Protein AF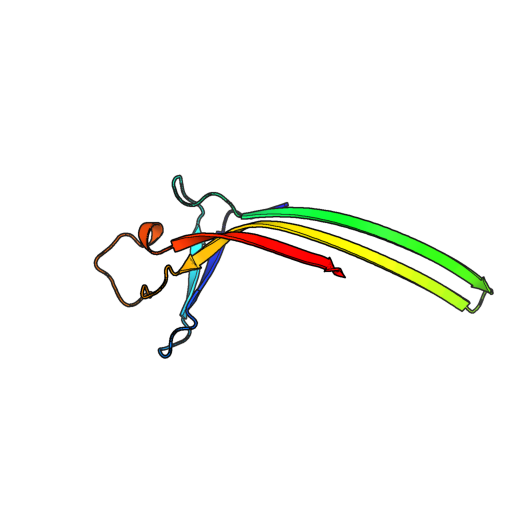-A0A3B9ZQI6-F1 (afdb_monomer_lite)

Secondary structure (DSSP, 8-state):
-EESEEEEE--SSS---EEEEE--SSSPPEEEEEEEEEEEEESSSS-EEEEEEEEEEEEEEEEEPTT--TT-TTS-GGGGEEEEEEEEE-

Foldseek 3Di:
DWAQKAWEFDPPPDPGDIDIDGADPLQGIKDKDKDKDKDWDDPDPPDIDMDMKMKMKIWSHKYFDPPDDPPPPPDDVSVRMDGDMDMDID

Sequence (90 aa):
MTQAIHLLSNGNVGLPTDIWVPSTKIIQPETSDIFSAGLKKTISPQLKASVEAYYKRLNHVVSFTEGDGIMDVNQNWEHKITSGKGRAMG

Structure (mmCIF, N/CA/C/O backbone):
data_AF-A0A3B9ZQI6-F1
#
_entry.id   AF-A0A3B9ZQI6-F1
#
loop_
_atom_site.group_PDB
_atom_site.id
_atom_site.type_symbol
_atom_site.label_atom_id
_atom_site.label_alt_id
_atom_site.label_comp_id
_atom_site.label_asym_id
_atom_site.label_entity_id
_atom_site.label_seq_id
_atom_site.pdbx_PDB_ins_code
_atom_site.Cartn_x
_atom_site.Cartn_y
_atom_site.Cartn_z
_atom_site.occupancy
_atom_site.B_iso_or_equiv
_atom_site.auth_seq_id
_atom_site.auth_comp_id
_atom_site.auth_asym_id
_atom_site.auth_atom_id
_atom_site.pdbx_PDB_model_num
ATOM 1 N N . MET A 1 1 ? 0.915 6.455 3.147 1.00 88.56 1 MET A N 1
ATOM 2 C CA . MET A 1 1 ? 2.230 5.781 3.053 1.00 88.56 1 MET A CA 1
ATOM 3 C C . MET A 1 1 ? 2.663 5.761 1.600 1.00 88.56 1 MET A C 1
ATOM 5 O O . MET A 1 1 ? 1.796 5.656 0.742 1.00 88.56 1 MET A O 1
ATOM 9 N N . THR A 1 2 ? 3.962 5.851 1.333 1.00 89.94 2 THR A N 1
ATOM 10 C CA . THR A 1 2 ? 4.523 5.829 -0.025 1.00 89.94 2 THR A CA 1
ATOM 11 C C . THR A 1 2 ? 5.591 4.749 -0.096 1.00 89.94 2 THR A C 1
ATOM 13 O O . THR A 1 2 ? 6.418 4.657 0.808 1.00 89.94 2 THR A O 1
ATOM 16 N N . GLN A 1 3 ? 5.571 3.947 -1.153 1.00 87.06 3 GLN A N 1
ATOM 17 C CA . GLN A 1 3 ? 6.495 2.850 -1.392 1.00 87.06 3 GLN A CA 1
ATOM 18 C C . GLN A 1 3 ? 7.111 3.010 -2.785 1.00 87.06 3 GLN A C 1
ATOM 20 O O . GLN A 1 3 ? 6.403 3.055 -3.786 1.00 87.06 3 GLN A O 1
ATOM 25 N N . ALA A 1 4 ? 8.440 3.114 -2.834 1.00 87.31 4 ALA A N 1
ATOM 26 C CA . ALA A 1 4 ? 9.199 3.363 -4.064 1.00 87.31 4 ALA A CA 1
ATOM 27 C C . ALA A 1 4 ? 9.763 2.083 -4.716 1.00 87.31 4 ALA A C 1
ATOM 29 O O . ALA A 1 4 ? 10.626 2.148 -5.590 1.00 87.31 4 ALA A O 1
ATOM 30 N N . ILE A 1 5 ? 9.337 0.913 -4.238 1.00 86.69 5 ILE A N 1
ATOM 31 C CA . ILE A 1 5 ? 9.718 -0.393 -4.777 1.00 86.69 5 ILE A CA 1
ATOM 32 C C . ILE A 1 5 ? 8.430 -1.153 -5.052 1.00 86.69 5 ILE A C 1
ATOM 34 O O . ILE A 1 5 ? 7.590 -1.286 -4.164 1.00 86.69 5 ILE A O 1
ATOM 38 N N . HIS A 1 6 ? 8.293 -1.678 -6.257 1.00 85.50 6 HIS A N 1
ATOM 39 C CA . HIS A 1 6 ? 7.142 -2.459 -6.664 1.00 85.50 6 HIS A CA 1
ATOM 40 C C . HIS A 1 6 ? 7.492 -3.943 -6.734 1.00 85.50 6 HIS A C 1
ATOM 42 O O . HIS A 1 6 ? 8.597 -4.304 -7.143 1.00 85.50 6 HIS A O 1
ATOM 48 N N . LEU A 1 7 ? 6.535 -4.792 -6.363 1.00 84.94 7 LEU A N 1
ATOM 49 C CA . LEU A 1 7 ? 6.590 -6.231 -6.594 1.00 84.94 7 LEU A CA 1
ATOM 50 C C . LEU A 1 7 ? 5.731 -6.550 -7.813 1.00 84.94 7 LEU A C 1
ATOM 52 O O . LEU A 1 7 ? 4.519 -6.344 -7.786 1.00 84.94 7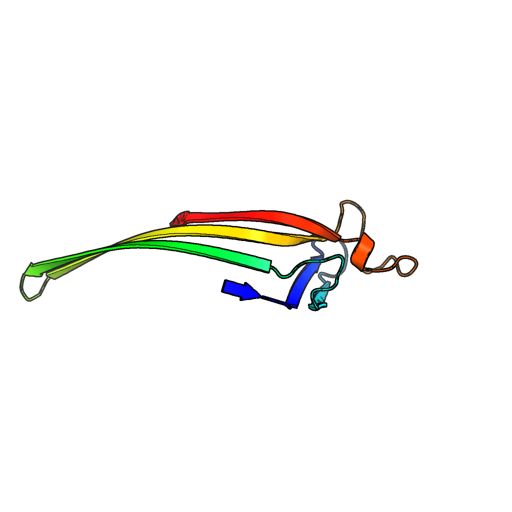 LEU A O 1
ATOM 56 N N . LEU A 1 8 ? 6.353 -7.053 -8.871 1.00 79.88 8 LEU A N 1
ATOM 57 C CA . LEU A 1 8 ? 5.644 -7.545 -10.043 1.00 79.88 8 LEU A CA 1
ATOM 58 C C . LEU A 1 8 ? 5.580 -9.059 -9.959 1.00 79.88 8 LEU A C 1
ATOM 60 O O . LEU A 1 8 ? 6.612 -9.723 -10.052 1.00 79.88 8 LEU A O 1
ATOM 64 N N . SER A 1 9 ? 4.369 -9.583 -9.796 1.00 73.00 9 SER A N 1
ATOM 65 C CA . SER A 1 9 ? 4.111 -11.018 -9.813 1.00 73.00 9 SER A CA 1
ATOM 66 C C . SER A 1 9 ? 3.495 -11.409 -11.150 1.00 73.00 9 SER A C 1
ATOM 68 O O . SER A 1 9 ? 2.499 -10.823 -11.581 1.00 73.00 9 SER A O 1
ATOM 70 N N . ASN A 1 10 ? 4.113 -12.369 -11.835 1.00 69.06 10 ASN A N 1
ATOM 71 C CA . ASN A 1 10 ? 3.604 -12.904 -13.092 1.00 69.06 10 ASN A CA 1
ATOM 72 C C . ASN A 1 10 ? 2.763 -14.161 -12.820 1.00 69.06 10 ASN A C 1
ATOM 74 O O . ASN A 1 10 ? 3.309 -15.204 -12.470 1.00 69.06 10 ASN A O 1
ATOM 78 N N . GLY A 1 11 ? 1.444 -14.057 -13.000 1.00 60.22 11 GLY A N 1
ATOM 79 C CA . GLY A 1 11 ? 0.491 -15.162 -12.821 1.00 60.22 11 GLY A CA 1
ATOM 80 C C . GLY A 1 11 ? 0.204 -15.983 -14.085 1.00 60.22 11 GLY A C 1
ATOM 81 O O . GLY A 1 11 ? -0.707 -16.808 -14.072 1.00 60.22 11 GLY A O 1
ATOM 82 N N . ASN A 1 12 ? 0.920 -15.744 -15.190 1.00 59.47 12 ASN A N 1
ATOM 83 C CA . ASN A 1 12 ? 0.758 -16.525 -16.418 1.00 59.47 12 ASN A CA 1
ATOM 84 C C . ASN A 1 12 ? 1.180 -17.993 -16.216 1.00 59.47 12 ASN A C 1
ATOM 86 O O . ASN A 1 12 ? 1.980 -18.296 -15.339 1.00 59.47 12 ASN A O 1
ATOM 90 N N . VAL A 1 13 ? 0.699 -18.893 -17.087 1.00 57.00 13 VAL A N 1
ATOM 91 C CA . VAL A 1 13 ? 0.865 -20.374 -17.059 1.00 57.00 13 VAL A CA 1
ATOM 92 C C . VAL A 1 13 ? 2.341 -20.862 -17.090 1.00 57.00 13 VAL A C 1
ATOM 94 O O . VAL A 1 13 ? 2.611 -22.060 -17.097 1.00 57.00 13 VAL A O 1
ATOM 97 N N . GLY A 1 14 ? 3.315 -19.948 -17.096 1.00 58.62 14 GLY A N 1
ATOM 98 C CA . GLY A 1 14 ? 4.745 -20.228 -16.947 1.00 58.62 14 GLY A CA 1
ATOM 99 C C . GLY A 1 14 ? 5.224 -20.233 -15.488 1.00 58.62 14 GLY A C 1
ATOM 100 O O . GLY A 1 14 ? 4.439 -20.295 -14.547 1.00 58.62 14 GLY A O 1
ATOM 101 N N . LEU A 1 15 ? 6.546 -20.178 -15.294 1.00 61.00 15 LEU A N 1
ATOM 102 C CA . LEU A 1 15 ? 7.152 -20.066 -13.963 1.00 61.00 15 LEU A CA 1
ATOM 103 C C . LEU A 1 15 ? 6.643 -18.788 -13.263 1.00 61.00 15 LEU A C 1
ATOM 105 O O . LEU A 1 15 ? 6.803 -17.707 -13.839 1.00 61.00 15 LEU A O 1
ATOM 109 N N . PRO A 1 16 ? 6.079 -18.875 -12.042 1.00 58.06 16 PRO A N 1
ATOM 110 C CA . PRO A 1 16 ? 5.728 -17.701 -11.256 1.00 58.06 16 PRO A CA 1
ATOM 111 C C . PRO A 1 16 ? 7.025 -17.008 -10.843 1.00 58.06 16 PRO A C 1
ATOM 113 O O . PRO A 1 16 ? 7.748 -17.458 -9.954 1.00 58.06 16 PRO A O 1
ATOM 116 N N . THR A 1 17 ? 7.370 -15.952 -11.564 1.00 66.81 17 THR A N 1
ATOM 117 C CA . THR A 1 17 ? 8.563 -15.153 -11.303 1.00 66.81 17 THR A CA 1
ATOM 118 C C . THR A 1 17 ? 8.133 -13.822 -10.728 1.00 66.81 17 THR A C 1
ATOM 120 O O . THR A 1 17 ? 7.501 -13.020 -11.420 1.00 66.81 17 THR A O 1
ATOM 123 N N . ASP A 1 18 ? 8.513 -13.604 -9.478 1.00 76.44 18 ASP A N 1
ATOM 124 C CA . ASP A 1 18 ? 8.347 -12.336 -8.791 1.00 76.44 18 ASP A CA 1
ATOM 125 C C . ASP A 1 18 ? 9.625 -11.512 -8.952 1.00 76.44 18 ASP A C 1
ATOM 127 O O . ASP A 1 18 ? 10.723 -11.988 -8.650 1.00 76.44 18 ASP A O 1
ATOM 131 N N . ILE A 1 19 ? 9.495 -10.273 -9.424 1.00 80.25 19 ILE A N 1
ATOM 132 C CA . ILE A 1 19 ? 10.623 -9.343 -9.536 1.00 80.25 19 ILE A CA 1
ATOM 133 C C . ILE A 1 19 ? 10.332 -8.050 -8.783 1.00 80.25 19 ILE A C 1
ATOM 135 O O . ILE A 1 19 ? 9.224 -7.512 -8.823 1.00 80.25 19 ILE A O 1
ATOM 139 N N . TRP A 1 20 ? 11.356 -7.542 -8.102 1.00 84.12 20 TRP A N 1
ATOM 140 C CA . TRP A 1 20 ? 11.315 -6.244 -7.442 1.00 84.12 20 TRP A CA 1
ATOM 141 C C . TRP A 1 20 ? 11.878 -5.186 -8.382 1.00 84.12 20 TRP A C 1
ATOM 143 O O . TRP A 1 20 ? 13.015 -5.311 -8.840 1.00 84.12 20 TRP A O 1
ATOM 153 N N . VAL A 1 21 ? 11.103 -4.139 -8.650 1.00 85.00 21 VAL A N 1
ATOM 154 C CA . VAL A 1 21 ? 11.517 -3.037 -9.527 1.00 85.00 21 VAL A CA 1
ATOM 155 C C . VAL A 1 21 ? 11.409 -1.694 -8.804 1.00 85.00 21 VAL A C 1
ATOM 157 O O . VAL A 1 21 ? 10.477 -1.490 -8.020 1.00 85.00 21 VAL A O 1
ATOM 160 N N . PRO A 1 22 ? 12.351 -0.762 -9.018 1.00 88.06 22 PRO A N 1
ATOM 161 C CA . PRO A 1 22 ? 12.259 0.569 -8.436 1.00 88.06 22 PRO A CA 1
ATOM 162 C C . PRO A 1 22 ? 11.172 1.391 -9.135 1.00 88.06 22 PRO A C 1
ATOM 164 O O . PRO A 1 22 ? 10.880 1.187 -10.313 1.00 88.06 22 PRO A O 1
ATOM 167 N N . SER A 1 23 ? 10.613 2.371 -8.432 1.00 87.81 23 SER A N 1
ATOM 168 C CA . SER A 1 23 ? 9.840 3.433 -9.076 1.00 87.81 23 SER A CA 1
ATOM 169 C C . SER A 1 23 ? 10.740 4.270 -9.982 1.00 87.81 23 SER A C 1
ATOM 171 O O . SER A 1 23 ? 11.906 4.528 -9.672 1.00 87.81 23 SER A O 1
ATOM 173 N N . THR A 1 24 ? 10.187 4.731 -11.096 1.00 86.94 24 THR A N 1
ATOM 174 C CA . THR A 1 24 ? 10.901 5.506 -12.112 1.00 86.94 24 THR A CA 1
ATOM 175 C C . THR A 1 24 ? 10.149 6.796 -12.433 1.00 86.94 24 THR A C 1
ATOM 177 O O . THR A 1 24 ? 9.168 7.151 -11.780 1.00 86.94 24 THR A O 1
ATOM 180 N N . LYS A 1 25 ? 10.610 7.553 -13.437 1.00 83.75 25 LYS A N 1
ATOM 181 C CA . LYS A 1 25 ? 9.874 8.739 -13.909 1.00 83.75 25 LYS A CA 1
ATOM 182 C C . LYS A 1 25 ? 8.555 8.374 -14.600 1.00 83.75 25 LYS A C 1
ATOM 184 O O . LYS A 1 25 ? 7.671 9.221 -14.674 1.00 83.75 25 LYS A O 1
ATOM 189 N N . ILE A 1 26 ? 8.448 7.149 -15.117 1.00 84.88 26 ILE A N 1
ATOM 190 C CA . ILE A 1 26 ? 7.271 6.636 -15.829 1.00 84.88 26 ILE A CA 1
ATOM 191 C C . ILE A 1 26 ? 6.363 5.891 -14.844 1.00 84.88 26 ILE A C 1
ATOM 193 O O . ILE A 1 26 ? 5.1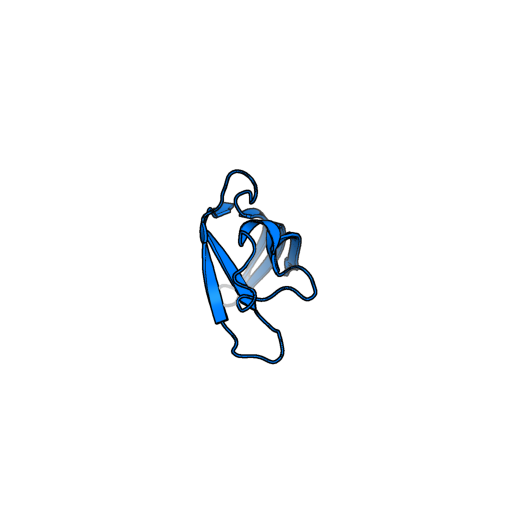57 6.135 -14.805 1.00 84.88 26 ILE A O 1
ATOM 197 N N . ILE A 1 27 ? 6.949 5.035 -13.999 1.00 86.75 27 ILE A N 1
ATOM 198 C CA . ILE A 1 27 ? 6.238 4.266 -12.974 1.00 86.75 27 ILE A CA 1
ATOM 199 C C . ILE A 1 27 ? 6.345 4.984 -11.625 1.00 86.75 27 ILE A C 1
ATOM 201 O O . ILE A 1 27 ? 7.361 4.897 -10.935 1.00 86.75 27 ILE A O 1
ATOM 205 N N . GLN A 1 28 ? 5.289 5.707 -11.252 1.00 89.62 28 GLN A N 1
ATOM 206 C CA . GLN A 1 28 ? 5.245 6.461 -9.997 1.00 89.62 28 GLN A CA 1
ATOM 207 C C . GLN A 1 28 ? 5.240 5.544 -8.761 1.00 89.62 28 GLN A C 1
ATOM 209 O O . GLN A 1 28 ? 4.678 4.450 -8.826 1.00 89.62 28 GLN A O 1
ATOM 214 N N . PRO A 1 29 ? 5.766 6.011 -7.610 1.00 90.75 29 PRO A N 1
ATOM 215 C CA . PRO A 1 29 ? 5.681 5.286 -6.347 1.00 90.75 29 PRO A CA 1
ATOM 216 C C . PRO A 1 29 ? 4.250 4.899 -5.972 1.00 90.75 29 PRO A C 1
ATOM 218 O O . PRO A 1 29 ? 3.315 5.700 -6.105 1.00 90.75 29 PRO A O 1
ATOM 221 N N . GLU A 1 30 ? 4.096 3.687 -5.437 1.00 92.25 30 GLU A N 1
ATOM 222 C CA . GLU A 1 30 ? 2.826 3.232 -4.886 1.00 92.25 30 GLU A CA 1
ATOM 223 C C . GLU A 1 30 ? 2.492 4.080 -3.658 1.00 92.25 30 GLU A C 1
ATOM 225 O O . GLU A 1 30 ? 3.309 4.259 -2.751 1.00 92.25 30 GLU A O 1
ATOM 230 N N . THR A 1 31 ? 1.281 4.629 -3.620 1.00 94.25 31 THR A N 1
ATOM 231 C CA . THR A 1 31 ? 0.807 5.419 -2.480 1.00 94.25 31 THR A CA 1
ATOM 232 C C . THR A 1 31 ? -0.433 4.790 -1.885 1.00 94.25 31 THR A C 1
ATOM 234 O O . THR A 1 31 ? -1.269 4.223 -2.586 1.00 94.25 31 THR A O 1
ATOM 237 N N . SER A 1 32 ? -0.568 4.895 -0.568 1.00 93.56 32 SER A N 1
ATOM 238 C CA . SER A 1 32 ? -1.731 4.389 0.140 1.00 93.56 32 SER A CA 1
ATOM 239 C C . SER A 1 32 ? -2.240 5.343 1.208 1.00 93.56 32 SER A C 1
ATOM 241 O O . SER A 1 32 ? -1.474 5.824 2.046 1.00 93.56 32 SER A O 1
ATOM 243 N N . ASP A 1 33 ? -3.551 5.553 1.204 1.00 95.06 33 ASP A N 1
ATOM 244 C CA . ASP A 1 33 ? -4.273 6.237 2.270 1.00 95.06 33 ASP A CA 1
ATOM 245 C C . ASP A 1 33 ? -5.038 5.194 3.073 1.00 95.06 33 ASP A C 1
ATOM 247 O O . ASP A 1 33 ? -5.744 4.373 2.486 1.00 95.06 33 ASP A O 1
ATOM 251 N N . ILE A 1 34 ? -4.940 5.234 4.399 1.00 95.38 34 ILE A N 1
ATOM 252 C CA . ILE A 1 34 ? -5.748 4.393 5.280 1.00 95.38 34 ILE A CA 1
ATOM 253 C C . ILE A 1 34 ? -6.513 5.272 6.262 1.00 95.38 34 ILE A C 1
ATOM 255 O O . ILE A 1 34 ? -5.941 6.148 6.906 1.00 95.38 34 ILE A O 1
ATOM 259 N N . PHE A 1 35 ? -7.813 5.025 6.357 1.00 95.62 35 PHE A N 1
ATOM 260 C CA . PHE A 1 35 ? -8.708 5.617 7.338 1.00 95.62 35 PHE A CA 1
ATOM 261 C C . PHE A 1 35 ? -9.188 4.496 8.246 1.00 95.62 35 PHE A C 1
ATOM 263 O O . PHE A 1 35 ? -9.631 3.464 7.747 1.00 95.62 35 PHE A O 1
ATOM 270 N N . SER A 1 36 ? -9.104 4.677 9.558 1.00 95.62 36 SER A N 1
ATOM 271 C CA . SER A 1 36 ? -9.604 3.703 10.524 1.00 95.62 36 SER A CA 1
ATOM 272 C C . SER A 1 36 ? -10.383 4.390 11.634 1.00 95.62 36 SER A C 1
ATOM 274 O O . SER A 1 36 ? -10.092 5.521 12.025 1.00 95.62 36 SER A O 1
ATOM 276 N N . ALA A 1 37 ? -11.404 3.697 12.121 1.00 96.25 37 ALA A N 1
ATOM 277 C CA . ALA A 1 37 ? -12.221 4.113 13.244 1.00 96.25 37 ALA A CA 1
ATOM 278 C C . ALA A 1 37 ? -12.463 2.904 14.144 1.00 96.25 37 ALA A C 1
ATOM 280 O O . ALA A 1 37 ? -12.677 1.793 13.666 1.00 96.25 37 ALA A O 1
ATOM 281 N N . GLY A 1 38 ? -12.432 3.114 15.455 1.00 95.75 38 GLY A N 1
ATOM 282 C CA . GLY A 1 38 ? -12.606 2.033 16.413 1.00 95.75 38 GLY A CA 1
ATOM 283 C C . GLY A 1 38 ? -13.299 2.497 17.678 1.00 95.75 38 GLY A C 1
ATOM 284 O O . GLY A 1 38 ? -13.129 3.633 18.118 1.00 95.75 38 GLY A O 1
ATOM 285 N N . LEU A 1 39 ? -14.077 1.597 18.269 1.00 95.38 39 LEU A N 1
ATOM 286 C CA . LEU A 1 39 ? -14.739 1.784 19.550 1.00 95.38 39 LEU A CA 1
ATOM 287 C C . LEU A 1 39 ? -14.304 0.673 20.494 1.00 95.38 39 LEU A C 1
ATOM 289 O O . LEU A 1 39 ? -14.365 -0.511 20.167 1.00 95.38 39 LEU A O 1
ATOM 293 N N . LYS A 1 40 ? -13.880 1.064 21.694 1.00 96.00 40 LYS A N 1
ATOM 294 C CA . LYS A 1 40 ? -13.491 0.144 22.764 1.00 96.00 40 LYS A CA 1
ATOM 295 C C . LYS A 1 40 ? -14.382 0.413 23.963 1.00 96.00 40 LYS A C 1
ATOM 297 O O . LYS A 1 40 ? -14.539 1.563 24.366 1.00 96.00 40 LYS A O 1
ATOM 302 N N . LYS A 1 41 ? -14.980 -0.635 24.524 1.00 93.62 41 LYS A N 1
ATOM 303 C CA . LYS A 1 41 ? -15.859 -0.529 25.687 1.00 93.62 41 LYS A CA 1
ATOM 304 C C . LYS A 1 41 ? -15.568 -1.634 26.690 1.00 93.62 41 LYS A C 1
ATOM 306 O O . LYS A 1 41 ? -15.553 -2.817 26.359 1.00 93.62 41 LYS A O 1
ATOM 311 N N . THR A 1 42 ? -15.399 -1.231 27.942 1.00 94.69 42 THR A N 1
ATOM 312 C CA . THR A 1 42 ? -15.370 -2.140 29.087 1.00 94.69 42 THR A CA 1
ATOM 313 C C . THR A 1 42 ? -16.798 -2.277 29.604 1.00 94.69 42 THR A C 1
ATOM 315 O O . THR A 1 42 ? -17.402 -1.284 30.004 1.00 94.69 42 THR A O 1
ATOM 318 N N . ILE A 1 43 ? -17.357 -3.483 29.534 1.00 92.81 43 ILE A N 1
ATOM 319 C CA . ILE A 1 43 ? -18.732 -3.786 29.964 1.00 92.81 43 ILE A CA 1
ATOM 320 C C . ILE A 1 43 ? -18.729 -4.210 31.440 1.00 92.81 43 ILE A C 1
ATOM 322 O O . ILE A 1 43 ? -19.622 -3.838 32.194 1.00 92.81 43 ILE A O 1
ATOM 326 N N . SER A 1 44 ? -17.693 -4.933 31.870 1.00 92.88 44 SER A N 1
ATOM 327 C CA . SER A 1 44 ? -17.413 -5.264 33.271 1.00 92.88 44 SER A CA 1
ATOM 328 C C . SER A 1 44 ? -15.895 -5.368 33.482 1.00 92.88 44 SER A C 1
ATOM 330 O O . SER A 1 44 ? -15.152 -5.398 32.497 1.00 92.88 44 SER A O 1
ATOM 332 N N . PRO A 1 45 ? -15.388 -5.460 34.725 1.00 91.12 45 PRO A N 1
ATOM 333 C CA . PRO A 1 45 ? -13.956 -5.646 34.971 1.00 91.12 45 PRO A CA 1
ATOM 334 C C . PRO A 1 45 ? -13.360 -6.862 34.244 1.00 91.12 45 PRO A C 1
ATOM 336 O O . PRO A 1 45 ? -12.188 -6.827 33.872 1.00 91.12 45 PRO A O 1
ATOM 339 N N . GLN A 1 46 ? -14.165 -7.909 34.004 1.00 94.06 46 GLN A N 1
ATOM 340 C CA . GLN A 1 46 ? -13.744 -9.105 33.267 1.00 94.06 46 GLN A CA 1
ATOM 341 C C . GLN A 1 46 ? -14.081 -9.075 31.767 1.00 94.06 46 GLN A C 1
ATOM 343 O O . GLN A 1 46 ? -13.493 -9.846 31.014 1.00 94.06 46 GLN A O 1
ATOM 348 N N . LEU A 1 47 ? -14.998 -8.212 31.308 1.00 91.81 47 LEU A N 1
ATOM 349 C CA . LEU A 1 47 ? -15.468 -8.207 29.920 1.00 91.81 47 LEU A CA 1
ATOM 350 C C . LEU A 1 47 ? -15.151 -6.890 29.208 1.00 91.81 47 LEU A C 1
ATOM 352 O O . LEU A 1 47 ? -15.721 -5.834 29.503 1.00 91.81 47 LEU A O 1
ATOM 356 N N . LYS A 1 48 ? -14.278 -6.982 28.204 1.00 95.50 48 LYS A N 1
ATOM 357 C CA . LYS A 1 48 ? -13.914 -5.889 27.298 1.00 95.50 48 LYS A CA 1
ATOM 358 C C . LYS A 1 48 ? -14.286 -6.277 25.876 1.00 95.50 48 LYS A C 1
ATOM 360 O O . LYS A 1 48 ? -13.970 -7.377 25.436 1.00 95.50 48 LYS A O 1
ATOM 365 N N . ALA A 1 49 ? -14.932 -5.361 25.170 1.00 95.06 49 ALA A N 1
ATOM 366 C CA . ALA A 1 49 ? -15.262 -5.507 23.764 1.00 95.06 49 ALA A CA 1
ATOM 367 C C . ALA A 1 49 ? -14.624 -4.368 22.966 1.00 95.06 49 ALA A C 1
ATOM 369 O O . ALA A 1 49 ? -14.551 -3.225 23.428 1.00 95.06 49 ALA A O 1
ATOM 370 N N . SER A 1 50 ? -14.178 -4.677 21.755 1.00 95.31 50 SER A N 1
ATOM 371 C CA . SER A 1 50 ? -13.691 -3.688 20.801 1.00 95.31 50 SER A CA 1
ATOM 372 C C . SER A 1 50 ? -14.185 -4.021 19.408 1.00 95.31 50 SER A C 1
ATOM 374 O O . SER A 1 50 ? -14.199 -5.185 19.019 1.00 95.31 50 SER A O 1
ATOM 376 N N . VAL A 1 51 ? -14.545 -2.986 18.664 1.00 95.81 51 VAL A N 1
ATOM 377 C CA . VAL A 1 51 ? -14.825 -3.061 17.235 1.00 95.81 51 VAL A CA 1
ATOM 378 C C . VAL A 1 51 ? -13.941 -2.042 16.538 1.00 95.81 51 VAL A C 1
ATOM 380 O O . VAL A 1 51 ? -13.788 -0.917 17.015 1.00 95.81 51 VAL A O 1
ATOM 383 N N . GLU A 1 52 ? -13.332 -2.444 15.435 1.00 96.44 52 GLU A N 1
ATOM 384 C CA . GLU A 1 52 ? -12.503 -1.587 14.598 1.00 96.44 52 GLU A CA 1
ATOM 385 C C . GLU A 1 52 ? -12.950 -1.787 13.152 1.00 96.44 52 GLU A C 1
ATOM 387 O O . GLU A 1 52 ? -13.346 -2.886 12.775 1.00 96.44 52 GLU A O 1
ATOM 392 N N . ALA A 1 53 ? -12.936 -0.705 12.386 1.00 97.00 53 ALA A N 1
ATOM 393 C CA . ALA A 1 53 ? -13.220 -0.694 10.964 1.00 97.00 53 ALA A CA 1
ATOM 394 C C . ALA A 1 53 ? -12.160 0.150 10.258 1.00 97.00 53 ALA A C 1
ATOM 396 O O . ALA A 1 53 ? -11.668 1.147 10.803 1.00 97.00 53 ALA A O 1
ATOM 397 N N . TYR A 1 54 ? -11.814 -0.221 9.033 1.00 96.81 54 TYR A N 1
ATOM 398 C CA . TYR A 1 54 ? -10.855 0.506 8.223 1.00 96.81 54 TYR A CA 1
ATOM 399 C C . TYR A 1 54 ? -11.219 0.514 6.739 1.00 96.81 54 TYR A C 1
ATOM 401 O O . TYR A 1 54 ? -11.891 -0.365 6.204 1.00 96.81 54 TYR A O 1
ATOM 409 N N . TYR A 1 55 ? -10.715 1.533 6.055 1.00 96.75 55 TYR A N 1
ATOM 410 C CA . TYR A 1 55 ? -10.799 1.696 4.617 1.00 96.75 55 TYR A CA 1
ATOM 411 C C . TYR A 1 55 ? -9.452 2.175 4.082 1.00 96.75 55 TYR A C 1
ATOM 413 O O . TYR A 1 55 ? -8.945 3.229 4.471 1.00 96.75 55 TYR A O 1
ATOM 421 N N . LYS A 1 56 ? -8.866 1.401 3.171 1.00 96.50 56 LYS A N 1
ATOM 422 C CA . LYS A 1 56 ? -7.572 1.663 2.545 1.00 96.50 56 LYS A CA 1
ATOM 423 C C . LYS A 1 56 ? -7.753 1.895 1.049 1.00 96.50 56 LYS A C 1
ATOM 425 O O . LYS A 1 56 ? -8.370 1.086 0.358 1.00 96.50 56 LYS A O 1
ATOM 430 N N . ARG A 1 57 ? -7.175 2.978 0.535 1.00 96.12 57 ARG A N 1
ATOM 431 C CA . ARG A 1 57 ? -7.041 3.267 -0.898 1.00 96.12 57 ARG A CA 1
ATOM 432 C C . ARG A 1 57 ? -5.586 3.100 -1.298 1.00 96.12 57 ARG A C 1
ATOM 434 O O . ARG A 1 57 ? -4.709 3.593 -0.601 1.00 96.12 57 ARG A O 1
ATOM 441 N N . LEU A 1 58 ? -5.354 2.433 -2.417 1.00 94.50 58 LEU A N 1
ATOM 442 C CA . LEU A 1 58 ? -4.050 2.260 -3.044 1.00 94.50 58 LEU A CA 1
ATOM 443 C C . LEU A 1 58 ? -4.074 2.987 -4.391 1.00 94.50 58 LEU A C 1
ATOM 445 O O . LEU A 1 58 ? -5.036 2.840 -5.148 1.00 94.50 58 LEU A O 1
ATOM 449 N N . ASN A 1 59 ? -3.029 3.743 -4.704 1.00 93.44 59 ASN A N 1
ATOM 450 C CA . ASN A 1 59 ? -2.815 4.347 -6.014 1.00 93.44 59 ASN A CA 1
ATOM 451 C C . ASN A 1 59 ? -1.447 3.928 -6.547 1.00 93.44 59 ASN A C 1
ATOM 453 O O . ASN A 1 59 ? -0.505 3.747 -5.778 1.00 93.44 59 ASN A O 1
ATOM 457 N N . HIS A 1 60 ? -1.350 3.850 -7.869 1.00 92.00 60 HIS A N 1
ATOM 458 C CA . HIS A 1 60 ? -0.165 3.405 -8.594 1.00 92.00 60 HIS A CA 1
ATOM 459 C C . HIS A 1 60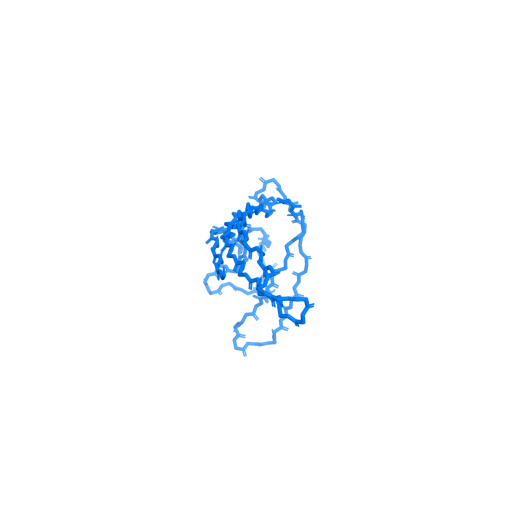 ? 0.251 1.959 -8.292 1.00 92.00 60 HIS A C 1
ATOM 461 O O . HIS A 1 60 ? 1.435 1.633 -8.289 1.00 92.00 60 HIS A O 1
ATOM 467 N N . VAL A 1 61 ? -0.728 1.083 -8.050 1.00 89.00 61 VAL A N 1
ATOM 468 C CA . VAL A 1 61 ? -0.475 -0.362 -7.950 1.00 89.00 61 VAL A CA 1
ATOM 469 C C . VAL A 1 61 ? -0.130 -0.869 -9.340 1.00 89.00 61 VAL A C 1
ATOM 471 O O . VAL A 1 61 ? -0.849 -0.558 -10.287 1.00 89.00 61 VAL A O 1
ATOM 474 N N . VAL A 1 62 ? 0.951 -1.626 -9.476 1.00 87.88 62 VAL A N 1
ATOM 475 C CA . VAL A 1 62 ? 1.444 -2.065 -10.783 1.00 87.88 62 VAL A CA 1
ATOM 476 C C . VAL A 1 62 ? 1.156 -3.536 -11.050 1.00 87.88 62 VAL A C 1
ATOM 478 O O . VAL A 1 62 ? 1.145 -4.356 -10.134 1.00 87.88 62 VAL A O 1
ATOM 481 N N . SER A 1 63 ? 0.930 -3.870 -12.315 1.00 84.00 63 SER A N 1
ATOM 482 C CA . SER A 1 63 ? 0.822 -5.247 -12.796 1.00 84.00 63 SER A CA 1
ATOM 483 C C . SER A 1 63 ? 1.325 -5.338 -14.233 1.00 84.00 63 SER A C 1
ATOM 485 O O . SER A 1 63 ? 1.441 -4.314 -14.908 1.00 84.00 63 SER A O 1
ATOM 487 N N . PHE A 1 64 ? 1.626 -6.547 -14.703 1.00 81.31 64 PHE A N 1
ATOM 488 C CA . PHE A 1 64 ? 1.958 -6.756 -16.108 1.00 81.31 64 PHE A CA 1
ATOM 489 C C . PHE A 1 64 ? 0.756 -6.423 -16.995 1.00 81.31 64 PHE A C 1
ATOM 491 O O . PHE A 1 64 ? -0.388 -6.733 -16.656 1.00 81.31 64 PHE A O 1
ATOM 498 N N . THR A 1 65 ? 1.021 -5.771 -18.123 1.00 78.19 65 THR A N 1
ATOM 499 C CA . THR A 1 65 ? 0.026 -5.578 -19.177 1.00 78.19 65 THR A CA 1
ATOM 500 C C . THR A 1 65 ? -0.413 -6.943 -19.713 1.00 78.19 65 THR A C 1
ATOM 502 O O . THR A 1 65 ? 0.355 -7.904 -19.724 1.00 78.19 65 THR A O 1
ATOM 505 N N . GLU A 1 66 ? -1.672 -7.053 -20.130 1.00 69.12 66 GLU A N 1
ATOM 506 C CA . GLU A 1 66 ? -2.237 -8.306 -20.628 1.00 69.12 66 GLU A CA 1
ATOM 507 C C . GLU A 1 66 ? -1.442 -8.845 -21.830 1.00 69.12 66 GLU A C 1
ATOM 509 O O . GLU A 1 66 ? -1.204 -8.131 -22.801 1.00 69.12 66 GLU A O 1
ATOM 514 N N . GLY A 1 67 ? -1.021 -10.112 -21.752 1.00 66.88 67 GLY A N 1
ATOM 515 C CA . GLY A 1 67 ? -0.204 -10.768 -22.779 1.00 66.88 67 GLY A CA 1
ATOM 516 C C . GLY A 1 67 ? 1.305 -10.522 -22.666 1.00 66.88 67 GLY A C 1
ATOM 517 O O . GLY A 1 67 ? 2.073 -11.268 -23.272 1.00 66.88 67 GLY A O 1
ATOM 518 N N . ASP A 1 68 ? 1.739 -9.560 -21.847 1.00 65.88 68 ASP A N 1
ATOM 519 C CA . ASP A 1 68 ? 3.151 -9.329 -21.560 1.00 65.88 68 ASP A CA 1
ATOM 520 C C . ASP A 1 68 ? 3.623 -10.169 -20.366 1.00 65.88 68 ASP A C 1
ATOM 522 O O . ASP A 1 68 ? 2.932 -10.364 -19.365 1.00 65.88 68 ASP A O 1
ATOM 526 N N . GLY A 1 69 ? 4.852 -10.667 -20.462 1.00 64.25 69 GLY A N 1
ATOM 527 C CA . GLY A 1 69 ? 5.517 -11.394 -19.390 1.00 64.25 69 GLY A CA 1
ATOM 528 C C . GLY A 1 69 ? 7.018 -11.140 -19.397 1.00 64.25 69 GLY A C 1
ATOM 529 O O . GLY A 1 69 ? 7.579 -10.620 -20.362 1.00 64.25 69 GLY A O 1
ATOM 530 N N . ILE A 1 70 ? 7.682 -11.555 -18.318 1.00 62.66 70 ILE A N 1
ATOM 531 C CA . ILE A 1 70 ? 9.131 -11.367 -18.100 1.00 62.66 70 ILE A CA 1
ATOM 532 C C . ILE A 1 70 ? 9.993 -11.990 -19.217 1.00 62.66 70 ILE A C 1
ATOM 534 O O . ILE A 1 70 ? 11.130 -11.577 -19.421 1.00 62.66 70 ILE A O 1
ATOM 538 N N . MET A 1 71 ? 9.452 -12.955 -19.965 1.00 59.81 71 MET A N 1
ATOM 539 C CA . MET A 1 71 ? 10.166 -13.683 -21.019 1.00 59.81 71 MET A CA 1
ATOM 540 C C . MET A 1 71 ? 10.365 -12.894 -22.317 1.00 59.81 71 MET A C 1
ATOM 542 O O . MET A 1 71 ? 11.180 -13.295 -23.145 1.00 59.81 71 MET A O 1
ATOM 546 N N . ASP A 1 72 ? 9.641 -11.795 -22.524 1.00 60.69 72 ASP A N 1
ATOM 547 C CA . ASP A 1 72 ? 9.834 -10.979 -23.717 1.00 60.69 72 ASP A CA 1
ATOM 548 C C . ASP A 1 72 ? 10.901 -9.903 -23.433 1.00 60.69 72 ASP A C 1
ATOM 550 O O . ASP A 1 72 ? 10.660 -8.901 -22.761 1.00 60.69 72 ASP A O 1
ATOM 554 N N . VAL A 1 73 ? 12.126 -10.158 -23.891 1.00 57.12 73 VAL A N 1
ATOM 555 C CA . VAL A 1 73 ? 13.349 -9.417 -23.513 1.00 57.12 73 VAL A CA 1
ATOM 556 C C . VAL A 1 73 ? 13.602 -8.188 -24.403 1.00 57.12 73 VAL A C 1
ATOM 558 O O . VAL A 1 73 ? 14.553 -7.442 -24.184 1.00 57.12 73 VAL A O 1
ATOM 561 N N . ASN A 1 74 ? 12.765 -7.968 -25.422 1.00 57.97 74 ASN A N 1
ATOM 562 C CA . ASN A 1 74 ? 13.028 -6.990 -26.483 1.00 57.97 74 ASN A CA 1
ATOM 563 C C . ASN A 1 74 ? 12.462 -5.584 -26.226 1.00 57.97 74 ASN A C 1
ATOM 565 O O . ASN A 1 74 ? 12.724 -4.677 -27.014 1.00 57.97 74 ASN A O 1
ATOM 569 N N . GLN A 1 75 ? 11.705 -5.368 -25.146 1.00 62.31 75 GLN A N 1
ATOM 570 C CA . GLN A 1 75 ? 11.186 -4.042 -24.792 1.00 62.31 75 GLN A CA 1
ATOM 571 C C . GLN A 1 75 ? 11.569 -3.667 -23.362 1.00 62.31 75 GLN A C 1
ATOM 573 O O . GLN A 1 75 ? 11.642 -4.528 -22.484 1.00 62.31 75 GLN A O 1
ATOM 578 N N . ASN A 1 76 ? 11.781 -2.368 -23.129 1.00 75.56 76 ASN A N 1
ATOM 579 C CA . ASN A 1 76 ? 12.018 -1.833 -21.792 1.00 75.56 76 ASN A CA 1
ATOM 580 C C . ASN A 1 76 ? 10.851 -2.231 -20.870 1.00 75.56 76 ASN A C 1
ATOM 582 O O . ASN A 1 76 ? 9.685 -2.004 -21.197 1.00 75.56 76 ASN A O 1
ATOM 586 N N . TRP A 1 77 ? 11.183 -2.840 -19.732 1.00 76.19 77 TRP A N 1
ATOM 587 C CA . TRP A 1 77 ? 10.234 -3.413 -18.778 1.00 76.19 77 TRP A CA 1
ATOM 588 C C . TRP A 1 77 ? 9.185 -2.397 -18.298 1.00 76.19 77 TRP A C 1
ATOM 590 O O . TRP A 1 77 ? 8.053 -2.779 -18.018 1.00 76.19 77 TRP 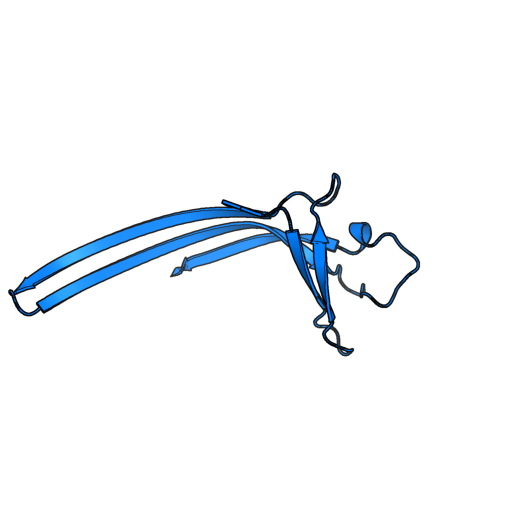A O 1
ATOM 600 N N . GLU A 1 78 ? 9.530 -1.105 -18.274 1.00 77.69 78 GLU A N 1
ATOM 601 C CA . GLU A 1 78 ? 8.627 -0.010 -17.896 1.00 77.69 78 GLU A CA 1
ATOM 602 C C . GLU A 1 78 ? 7.375 0.080 -18.784 1.00 77.69 78 GLU A C 1
ATOM 604 O O . GLU A 1 78 ? 6.327 0.514 -18.314 1.00 77.69 78 GLU A O 1
ATOM 609 N N . HIS A 1 79 ? 7.458 -0.338 -20.052 1.00 79.62 79 HIS A N 1
ATOM 610 C CA . HIS A 1 79 ? 6.324 -0.313 -20.987 1.00 79.62 79 HIS A CA 1
ATOM 611 C C . HIS A 1 79 ? 5.418 -1.544 -20.885 1.00 79.62 79 HIS A C 1
ATOM 613 O O . HIS A 1 79 ? 4.306 -1.527 -21.405 1.00 79.62 79 HIS A O 1
ATOM 619 N N . LYS A 1 80 ? 5.867 -2.587 -20.182 1.00 78.00 80 LYS A N 1
ATOM 620 C CA . LYS A 1 80 ? 5.130 -3.848 -19.986 1.00 78.00 80 LYS A CA 1
ATOM 621 C C . LYS A 1 80 ? 4.244 -3.833 -18.753 1.00 78.00 80 LYS A C 1
ATOM 623 O O . LYS A 1 80 ? 3.729 -4.869 -18.338 1.00 78.00 80 LYS A O 1
ATOM 628 N N . ILE A 1 81 ? 4.148 -2.677 -18.111 1.00 82.94 81 ILE A N 1
ATOM 629 C CA . ILE A 1 81 ? 3.506 -2.516 -16.822 1.00 82.94 81 ILE A CA 1
ATOM 630 C C . ILE A 1 81 ? 2.387 -1.510 -16.961 1.00 82.94 81 ILE A C 1
ATOM 632 O O . ILE A 1 81 ? 2.557 -0.420 -17.505 1.00 82.94 81 ILE A O 1
ATOM 636 N N . THR A 1 82 ? 1.253 -1.868 -16.384 1.00 85.50 82 THR A N 1
ATOM 637 C CA . THR A 1 82 ? 0.127 -0.971 -16.199 1.00 85.50 82 THR A CA 1
ATOM 638 C C . THR A 1 82 ? -0.006 -0.577 -14.734 1.00 85.50 82 THR A C 1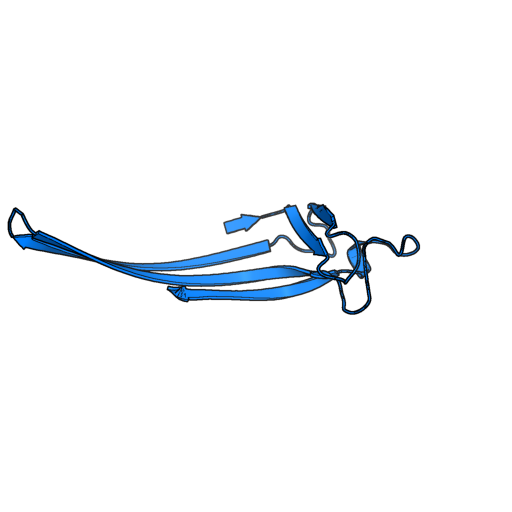
ATOM 640 O O . THR A 1 82 ? 0.379 -1.320 -13.829 1.00 85.50 82 THR A O 1
ATOM 643 N N . SER A 1 83 ? -0.539 0.620 -14.501 1.00 88.81 83 SER A N 1
ATOM 644 C CA . SER A 1 83 ? -0.714 1.204 -13.176 1.00 88.81 83 SER A CA 1
ATOM 645 C C . SER A 1 83 ? -2.196 1.417 -12.879 1.00 88.81 83 SER A C 1
ATOM 647 O O . SER A 1 83 ? -2.945 1.934 -13.707 1.00 88.81 83 SER A O 1
ATOM 649 N N . GLY A 1 84 ? -2.625 1.028 -11.683 1.00 90.69 84 GLY A N 1
ATOM 650 C CA . GLY A 1 84 ? -4.023 0.993 -11.277 1.00 90.69 84 GLY A CA 1
ATOM 651 C C . GLY A 1 84 ? -4.280 1.542 -9.877 1.00 90.69 84 GLY A C 1
ATOM 652 O O . GLY A 1 84 ? -3.404 2.076 -9.189 1.00 90.69 84 GLY A O 1
ATOM 653 N N . LYS A 1 85 ? -5.541 1.416 -9.454 1.00 93.75 85 LYS A N 1
ATOM 654 C CA . LYS A 1 85 ? -6.022 1.807 -8.125 1.00 93.75 85 LYS A CA 1
ATOM 655 C C . LYS A 1 85 ? -6.615 0.595 -7.419 1.00 93.75 85 LYS A C 1
ATOM 657 O O . LYS A 1 85 ? -7.399 -0.139 -8.011 1.00 93.75 85 LYS A O 1
ATOM 662 N N . GLY A 1 86 ? -6.277 0.428 -6.146 1.00 92.94 86 GLY A N 1
ATOM 663 C CA . GLY A 1 86 ? -6.777 -0.645 -5.290 1.00 92.94 86 GLY A CA 1
ATOM 664 C C . GLY A 1 86 ? -7.578 -0.104 -4.111 1.00 92.94 86 GLY A C 1
ATOM 665 O O . GLY A 1 86 ? -7.441 1.057 -3.716 1.00 92.94 86 GLY A O 1
ATOM 666 N N . ARG A 1 87 ? -8.440 -0.945 -3.540 1.00 94.88 87 ARG A N 1
ATOM 667 C CA . ARG A 1 87 ? -9.212 -0.635 -2.331 1.00 94.88 87 ARG A CA 1
ATOM 668 C C . ARG A 1 87 ? -9.266 -1.871 -1.441 1.00 94.88 87 ARG A C 1
ATOM 670 O O . ARG A 1 87 ? -9.431 -2.972 -1.952 1.00 94.88 87 ARG A O 1
ATOM 677 N N . ALA A 1 88 ? -9.150 -1.679 -0.133 1.00 94.19 88 ALA A N 1
ATOM 678 C CA . ALA A 1 88 ? -9.342 -2.724 0.868 1.00 94.19 88 ALA A CA 1
ATOM 679 C C . ALA A 1 88 ? -10.151 -2.161 2.040 1.00 94.19 88 ALA A C 1
ATOM 681 O O . ALA A 1 88 ? -9.999 -0.990 2.385 1.00 94.19 88 ALA A O 1
ATOM 682 N N . MET A 1 89 ? -11.018 -2.972 2.633 1.00 94.81 89 MET A N 1
ATOM 683 C CA . MET A 1 89 ? -11.854 -2.586 3.769 1.00 94.81 89 MET A CA 1
ATOM 684 C C . MET A 1 89 ? -12.042 -3.774 4.705 1.00 94.81 89 MET A C 1
ATOM 686 O O . MET A 1 89 ? -11.974 -4.918 4.249 1.00 94.81 89 MET A O 1
ATOM 690 N N . GLY A 1 90 ? -12.287 -3.499 5.981 1.00 92.81 90 GLY A N 1
ATOM 691 C CA . GLY A 1 90 ? -12.573 -4.512 6.994 1.00 92.81 90 GLY A CA 1
ATOM 692 C C . GLY A 1 90 ? -12.909 -3.907 8.337 1.00 92.81 90 GLY A C 1
ATOM 693 O O . GLY A 1 90 ? -12.923 -2.659 8.431 1.00 92.81 90 GLY A O 1
#

Radius of gyration: 19.42 Å; chains: 1; bounding box: 32×29×62 Å

pLDDT: mean 84.0, std 12.47, range [57.0, 97.0]